Protein AF-A0A935FCX0-F1 (afdb_monomer_lite)

Sequence (109 aa):
MKCWKKVSSGHLPGAGRTGNEPLPASIQGYIDGTKIHFTKEYPVDYILEDDGKMEPEKLSRKPLLIYDGEYHKAEQIFKGVWEIEISTGPSLTGEELSICTGSWEMARP

Foldseek 3Di:
DWDWDWDFDDDDDDDDDDDPGQDTWTKGWGDDPFKTKMKTWGPWDWDQDPVRDTDTDPDPDTKIKIWIWGQDPVVQKTKTKIKIWDFPAADPVGTDTDIDMDMDIGHDD

pLDDT: mean 75.77, std 22.9, range [24.64, 97.88]

Secondary structure (DSSP, 8-state):
---------------S----PPPPPEEEEEEETTEEEEEEE-S-EEEE-TTS-EEEE--SS--EEEEEEEEETTTTEEEEEEEEEEEEEEETTEEEEEEEEEEEEEE--

Radius of gyration: 17.04 Å; chains: 1; bounding box: 46×44×42 Å

Structure (mmCIF, N/CA/C/O backbone):
data_AF-A0A935FCX0-F1
#
_entry.id   AF-A0A935FCX0-F1
#
loop_
_atom_site.group_PDB
_atom_site.id
_atom_site.type_symbol
_atom_site.label_atom_id
_atom_site.label_alt_id
_atom_site.label_comp_id
_atom_site.label_asym_id
_atom_site.label_entity_id
_atom_site.label_seq_id
_atom_site.pdbx_PDB_ins_code
_atom_site.Cartn_x
_atom_site.Cartn_y
_atom_site.Cartn_z
_atom_site.occupancy
_atom_site.B_iso_or_equiv
_atom_site.auth_seq_id
_atom_site.auth_comp_id
_atom_site.auth_asym_id
_atom_site.auth_atom_id
_atom_site.pdbx_PDB_model_num
ATOM 1 N N . MET A 1 1 ? -25.573 -2.338 2.921 1.00 25.83 1 MET A N 1
ATOM 2 C CA . MET A 1 1 ? -25.720 -1.222 1.959 1.00 25.83 1 MET A CA 1
ATOM 3 C C . MET A 1 1 ? -24.307 -0.766 1.603 1.00 25.83 1 MET A C 1
ATOM 5 O O . MET A 1 1 ? -23.625 -0.269 2.486 1.00 25.83 1 MET A O 1
ATOM 9 N N . LYS A 1 2 ? -23.800 -1.065 0.398 1.00 28.3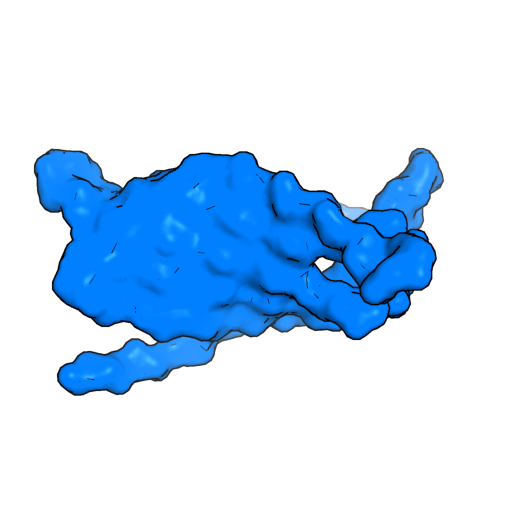0 2 LYS A N 1
ATOM 10 C CA . LYS A 1 2 ? -22.422 -0.713 0.000 1.00 28.30 2 LYS A CA 1
ATOM 11 C C . LYS A 1 2 ? -22.440 0.678 -0.632 1.00 28.30 2 LYS A C 1
ATOM 13 O O . LYS A 1 2 ? -23.022 0.855 -1.697 1.00 28.30 2 LYS A O 1
ATOM 18 N N . CYS A 1 3 ? -21.876 1.659 0.066 1.00 25.62 3 CYS A N 1
ATOM 19 C CA . CYS A 1 3 ? -21.723 3.018 -0.439 1.00 25.62 3 CYS A CA 1
ATOM 20 C C . CYS A 1 3 ? -20.402 3.088 -1.213 1.00 25.62 3 CYS A C 1
ATOM 22 O O . CYS A 1 3 ? -19.339 2.883 -0.633 1.00 25.62 3 CYS A O 1
ATOM 24 N N . TRP A 1 4 ? -20.476 3.321 -2.521 1.00 26.38 4 TRP A N 1
ATOM 25 C CA . TRP A 1 4 ? -19.312 3.481 -3.388 1.00 26.38 4 TRP A CA 1
ATOM 26 C C . TRP A 1 4 ? -19.021 4.971 -3.535 1.00 26.38 4 TRP A C 1
ATOM 28 O O . TRP A 1 4 ? -19.907 5.733 -3.922 1.00 26.38 4 TRP A O 1
ATOM 38 N N . LYS A 1 5 ? -17.786 5.396 -3.264 1.00 24.64 5 LYS A N 1
ATOM 39 C CA . LYS A 1 5 ? -17.331 6.751 -3.584 1.00 24.64 5 LYS A CA 1
ATOM 40 C C . LYS A 1 5 ? -16.035 6.660 -4.376 1.00 24.64 5 LYS A C 1
ATOM 42 O O . LYS A 1 5 ? -14.986 6.348 -3.828 1.00 24.64 5 LYS A O 1
ATOM 47 N N . LYS A 1 6 ? -16.120 6.938 -5.676 1.00 27.17 6 LYS A N 1
ATOM 48 C CA . LYS A 1 6 ? -14.955 7.231 -6.512 1.00 27.17 6 LYS A CA 1
ATOM 49 C C . LYS A 1 6 ? -14.398 8.571 -6.031 1.00 27.17 6 LYS A C 1
ATOM 51 O O . LYS A 1 6 ? -15.079 9.586 -6.153 1.00 27.17 6 LYS A O 1
ATOM 56 N N . VAL A 1 7 ? -13.210 8.571 -5.436 1.00 32.16 7 VAL A N 1
ATOM 57 C CA . VAL A 1 7 ? -12.519 9.802 -5.032 1.00 32.16 7 VAL A CA 1
ATOM 58 C C . VAL A 1 7 ? -11.280 9.936 -5.904 1.00 32.16 7 VAL A C 1
ATOM 60 O O . VAL A 1 7 ? -10.333 9.172 -5.767 1.00 32.16 7 VAL A O 1
ATOM 63 N N . SER A 1 8 ? -11.308 10.891 -6.830 1.00 33.25 8 SER A N 1
ATOM 64 C CA . SER A 1 8 ? -10.119 11.393 -7.516 1.00 33.25 8 SER A CA 1
ATOM 65 C C . SER A 1 8 ? -9.514 12.487 -6.638 1.00 33.25 8 SER A C 1
ATOM 67 O O . SER A 1 8 ? -10.077 13.577 -6.546 1.00 33.25 8 SER A O 1
ATOM 69 N N . SER A 1 9 ? -8.424 12.194 -5.931 1.00 36.00 9 SER A N 1
ATOM 70 C CA . SER A 1 9 ? -7.705 13.202 -5.147 1.00 36.00 9 SER A CA 1
ATOM 71 C C . SER A 1 9 ? -6.717 13.948 -6.043 1.00 36.00 9 SER A C 1
ATOM 73 O O . SER A 1 9 ? -5.824 13.320 -6.610 1.00 36.00 9 SER A O 1
ATOM 75 N N . GLY A 1 10 ? -6.863 15.269 -6.141 1.00 34.09 10 GLY A N 1
ATOM 76 C CA . GLY A 1 10 ? -5.908 16.163 -6.787 1.00 34.09 10 GLY A CA 1
ATOM 77 C C . GLY A 1 10 ? -5.550 17.354 -5.893 1.00 34.09 10 GLY A C 1
ATOM 78 O O . GLY A 1 10 ? -6.381 17.807 -5.108 1.00 34.09 10 GLY A O 1
ATOM 79 N N . HIS A 1 11 ? -4.332 17.858 -6.120 1.00 31.61 11 HIS A N 1
ATOM 80 C CA . HIS A 1 11 ? -3.739 19.138 -5.707 1.00 31.61 11 HIS A CA 1
ATOM 81 C C . HIS A 1 11 ? -2.998 19.228 -4.351 1.00 31.61 11 HIS A C 1
ATOM 83 O O . HIS A 1 11 ? -3.600 19.232 -3.281 1.00 31.61 11 HIS A O 1
ATOM 89 N N . LEU A 1 12 ? -1.674 19.429 -4.432 1.00 31.89 12 LEU A N 1
ATOM 90 C CA . LEU A 1 12 ? -0.852 20.123 -3.432 1.00 31.89 12 LEU A CA 1
ATOM 91 C C . LEU A 1 12 ? -0.339 21.428 -4.080 1.00 31.89 12 LEU A C 1
ATOM 93 O O . LEU A 1 12 ? 0.188 21.355 -5.191 1.00 31.89 12 LEU A O 1
ATOM 97 N N . PRO A 1 13 ? -0.484 22.609 -3.449 1.00 35.47 13 PRO A N 1
ATOM 98 C CA . PRO A 1 13 ? -0.020 23.869 -4.019 1.00 35.47 13 PRO A CA 1
ATOM 99 C C . PRO A 1 13 ? 1.427 24.159 -3.592 1.00 35.47 13 PRO A C 1
ATOM 101 O O . PRO A 1 13 ? 1.749 24.098 -2.407 1.00 35.47 13 PRO A O 1
ATOM 104 N N . GLY A 1 14 ? 2.298 24.531 -4.533 1.00 29.33 14 GLY A N 1
ATOM 105 C CA . GLY A 1 14 ? 3.654 24.969 -4.190 1.00 29.33 14 GLY A CA 1
ATOM 106 C C . GLY A 1 14 ? 4.569 25.245 -5.381 1.00 29.33 14 GLY A C 1
ATOM 107 O O . GLY A 1 14 ? 5.240 24.347 -5.860 1.00 29.33 14 GLY A O 1
ATOM 108 N N . ALA A 1 15 ? 4.593 26.510 -5.804 1.00 34.47 15 ALA A N 1
ATOM 109 C CA . ALA A 1 15 ? 5.672 27.216 -6.505 1.00 34.47 15 ALA A CA 1
ATOM 110 C C . ALA A 1 15 ? 6.389 26.531 -7.695 1.00 34.47 15 ALA A C 1
ATOM 112 O O . ALA A 1 15 ? 7.381 25.829 -7.546 1.00 34.47 15 ALA A O 1
ATOM 113 N N . GLY A 1 16 ? 5.994 26.950 -8.903 1.00 36.97 16 GLY A N 1
ATOM 114 C CA . GLY A 1 16 ? 6.950 27.324 -9.948 1.00 36.97 16 GLY A CA 1
ATOM 115 C C . GLY A 1 16 ? 7.752 26.206 -10.610 1.00 36.97 16 GLY A C 1
ATOM 116 O O . GLY A 1 16 ? 8.962 26.146 -10.437 1.00 36.97 16 GLY A O 1
ATOM 117 N N . ARG A 1 17 ? 7.091 25.417 -11.463 1.00 29.81 17 ARG A N 1
ATOM 118 C CA . ARG A 1 17 ? 7.573 24.922 -12.771 1.00 29.81 17 ARG A CA 1
ATOM 119 C C . ARG A 1 17 ? 6.482 24.019 -13.344 1.00 29.81 17 ARG A C 1
ATOM 121 O O . ARG A 1 17 ? 6.054 23.077 -12.692 1.00 29.81 17 ARG A O 1
ATOM 128 N N . THR A 1 18 ? 5.992 24.341 -14.536 1.00 43.84 18 THR A N 1
ATOM 129 C CA . THR A 1 18 ? 5.039 23.530 -15.306 1.00 43.84 18 THR A CA 1
ATOM 130 C C . THR A 1 18 ? 5.687 22.201 -15.698 1.00 43.84 18 THR A C 1
ATOM 132 O O . THR A 1 18 ? 6.259 22.079 -16.777 1.00 43.84 18 THR A O 1
ATOM 135 N N . GLY A 1 19 ? 5.643 21.224 -14.795 1.00 35.31 19 GLY A N 1
ATOM 136 C CA . GLY A 1 19 ? 5.742 19.805 -15.117 1.00 35.31 19 GLY A CA 1
ATOM 137 C C . GLY A 1 19 ? 4.325 19.268 -15.292 1.00 35.31 19 GLY A C 1
ATOM 138 O O . GLY A 1 19 ? 3.451 19.607 -14.498 1.00 35.31 19 GLY A O 1
ATOM 139 N N . ASN A 1 20 ? 4.088 18.513 -16.363 1.00 41.12 20 ASN A N 1
ATOM 140 C CA . ASN A 1 20 ? 2.790 17.925 -16.697 1.00 41.12 20 ASN A CA 1
ATOM 141 C C . ASN A 1 20 ? 2.119 17.319 -15.457 1.00 41.12 20 ASN A C 1
ATOM 143 O O . ASN A 1 20 ? 2.751 16.554 -14.731 1.00 41.12 20 ASN A O 1
ATOM 147 N N . GLU A 1 21 ? 0.861 17.690 -15.209 1.00 49.28 21 GLU A N 1
ATOM 148 C CA . GLU A 1 21 ? 0.109 17.227 -14.044 1.00 49.28 21 GLU A CA 1
ATOM 149 C C . GLU A 1 21 ? 0.159 15.691 -13.952 1.00 49.28 21 GLU A C 1
ATOM 151 O O . GLU A 1 21 ? -0.133 15.020 -14.949 1.00 49.28 21 GLU A O 1
ATOM 156 N N . PRO A 1 22 ? 0.516 15.109 -12.791 1.00 58.62 22 PRO A N 1
ATOM 157 C CA . PRO A 1 22 ? 0.446 13.669 -12.623 1.00 58.62 22 PRO A CA 1
ATOM 158 C C . PRO A 1 22 ? -1.011 13.254 -12.812 1.00 58.62 22 PRO A C 1
ATOM 160 O O . PRO A 1 22 ? -1.908 13.738 -12.116 1.00 58.62 22 PRO A O 1
ATOM 163 N N . LEU A 1 23 ? -1.253 12.382 -13.792 1.00 67.75 23 LEU A N 1
ATOM 164 C CA . LEU A 1 23 ? -2.583 11.846 -14.047 1.00 67.75 23 LEU A CA 1
ATOM 165 C C . LEU A 1 23 ? -3.135 11.261 -12.729 1.00 67.75 23 LEU A C 1
ATOM 167 O O . LEU A 1 23 ? -2.418 10.538 -12.029 1.00 67.75 23 LEU A O 1
ATOM 171 N N . PRO A 1 24 ? -4.388 11.574 -12.354 1.00 76.25 24 PRO A N 1
ATOM 172 C CA . PRO A 1 24 ? -4.901 11.235 -11.037 1.00 76.25 24 PRO A CA 1
ATOM 173 C C . PRO A 1 24 ? -4.949 9.718 -10.846 1.00 76.25 24 PRO A C 1
ATOM 175 O O . PRO A 1 24 ? -5.477 8.988 -11.688 1.00 76.25 24 PRO A O 1
ATOM 178 N N . ALA A 1 25 ? -4.437 9.250 -9.708 1.00 83.75 25 ALA A N 1
ATOM 179 C CA . ALA A 1 25 ? -4.571 7.857 -9.306 1.00 83.75 25 ALA A CA 1
ATOM 180 C C . ALA A 1 25 ? -6.047 7.497 -9.085 1.00 83.75 25 ALA A C 1
ATOM 182 O O . ALA A 1 25 ? -6.845 8.317 -8.614 1.00 83.75 25 ALA A O 1
ATOM 183 N N . SER A 1 26 ? -6.408 6.254 -9.394 1.00 88.25 26 SER A N 1
ATOM 184 C CA . SER A 1 26 ? -7.744 5.733 -9.107 1.00 88.25 26 SER A CA 1
ATOM 185 C C . SER A 1 26 ? -7.732 4.953 -7.796 1.00 88.25 26 SER A C 1
ATOM 187 O O . SER A 1 26 ? -6.824 4.161 -7.563 1.00 88.25 26 SER A O 1
ATOM 189 N N . ILE A 1 27 ? -8.720 5.200 -6.931 1.00 91.31 27 ILE A N 1
ATOM 190 C CA . ILE A 1 27 ? -8.870 4.511 -5.643 1.00 91.31 27 ILE A CA 1
ATOM 191 C C . ILE A 1 27 ? -10.167 3.706 -5.652 1.00 91.31 27 ILE A C 1
ATOM 193 O O . ILE A 1 27 ? -11.225 4.235 -6.013 1.00 91.31 27 ILE A O 1
ATOM 197 N N . GLN A 1 28 ? -10.091 2.442 -5.240 1.00 93.06 28 GLN A N 1
ATOM 198 C CA . GLN A 1 28 ? -11.239 1.541 -5.118 1.00 93.06 28 GLN A CA 1
ATOM 199 C C . GLN A 1 28 ? -11.118 0.718 -3.842 1.00 93.06 28 GLN A C 1
ATOM 201 O O . GLN A 1 28 ? -10.025 0.317 -3.481 1.00 93.06 28 GLN A O 1
ATOM 206 N N . GLY A 1 29 ? -12.217 0.446 -3.143 1.00 94.94 29 GLY A N 1
ATOM 207 C CA . GLY A 1 29 ? -12.136 -0.303 -1.892 1.00 94.94 29 GLY A CA 1
ATOM 208 C C . GLY A 1 29 ? -13.451 -0.400 -1.142 1.00 94.94 29 GLY A C 1
ATOM 209 O O . GLY A 1 29 ? -14.507 -0.007 -1.645 1.00 94.94 29 GLY A O 1
ATOM 210 N N . TYR A 1 30 ? -13.378 -0.926 0.074 1.00 94.19 30 TYR A N 1
ATOM 211 C CA . TYR A 1 30 ? -14.507 -1.070 0.976 1.00 94.19 30 TYR A CA 1
ATOM 212 C C . TYR A 1 30 ? -14.103 -0.883 2.439 1.00 94.19 30 TYR A C 1
ATOM 214 O O . TYR A 1 30 ? -12.953 -1.056 2.839 1.00 94.19 30 TYR A O 1
ATOM 222 N N . ILE A 1 31 ? -15.114 -0.566 3.246 1.00 94.81 31 ILE A N 1
ATOM 223 C CA . ILE A 1 31 ? -15.071 -0.682 4.700 1.00 94.81 31 ILE 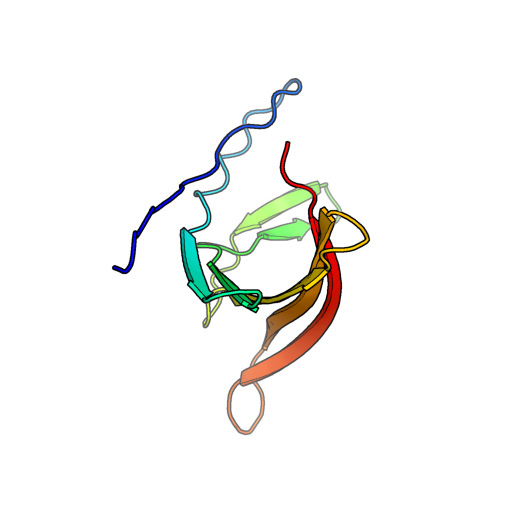A CA 1
ATOM 224 C C . ILE A 1 31 ? -16.194 -1.639 5.091 1.00 94.81 31 ILE A C 1
ATOM 226 O O . ILE A 1 31 ? -17.338 -1.447 4.671 1.00 94.81 31 ILE A O 1
ATOM 230 N N . ASP A 1 32 ? -15.866 -2.663 5.874 1.00 95.38 32 ASP A N 1
ATOM 231 C CA . ASP A 1 32 ? -16.820 -3.639 6.397 1.00 95.38 32 ASP A CA 1
ATOM 232 C C . ASP A 1 32 ? -16.592 -3.852 7.897 1.00 95.38 32 ASP A C 1
ATOM 234 O O . ASP A 1 32 ? -15.607 -4.455 8.330 1.00 95.38 32 ASP A O 1
ATOM 238 N N . GLY A 1 33 ? -17.488 -3.289 8.709 1.00 93.94 33 GLY A N 1
ATOM 239 C CA . GLY A 1 33 ? -17.318 -3.227 10.157 1.00 93.94 33 GLY A CA 1
ATOM 240 C C . GLY A 1 33 ? -16.054 -2.455 10.539 1.00 93.94 33 GLY A C 1
ATOM 241 O O . GLY A 1 33 ? -15.956 -1.251 10.301 1.00 93.94 33 GLY A O 1
ATOM 242 N N . THR A 1 34 ? -15.098 -3.147 11.159 1.00 95.62 34 THR A N 1
ATOM 243 C CA . THR A 1 34 ? -13.785 -2.590 11.507 1.00 95.62 34 THR A CA 1
ATOM 244 C C . THR A 1 34 ? -12.765 -2.730 10.386 1.00 95.62 34 THR A C 1
ATOM 246 O O . THR A 1 34 ? -11.741 -2.064 10.451 1.00 95.62 34 THR A O 1
ATOM 249 N N . LYS A 1 35 ? -13.009 -3.559 9.368 1.00 96.69 35 LYS A N 1
ATOM 250 C CA . LYS A 1 35 ? -12.034 -3.833 8.309 1.00 96.69 35 LYS A CA 1
ATOM 251 C C . LYS A 1 35 ? -12.079 -2.758 7.234 1.00 96.69 35 LYS A C 1
ATOM 253 O O . LYS A 1 35 ? -13.161 -2.316 6.844 1.00 96.69 35 LYS A O 1
ATOM 258 N N . ILE A 1 36 ? -10.913 -2.388 6.722 1.00 95.75 36 ILE A N 1
ATOM 259 C CA . ILE A 1 36 ? -10.748 -1.495 5.577 1.00 95.75 36 ILE A CA 1
ATOM 260 C C . ILE A 1 36 ? -9.804 -2.148 4.574 1.00 95.75 36 ILE A C 1
ATOM 262 O O . ILE A 1 36 ? -8.762 -2.676 4.949 1.00 95.75 36 ILE A O 1
ATOM 266 N N . HIS A 1 37 ? -10.190 -2.100 3.306 1.00 96.19 37 HIS A N 1
ATOM 267 C CA . HIS A 1 37 ? -9.362 -2.542 2.195 1.00 96.19 37 HIS A CA 1
ATOM 268 C C . HIS A 1 37 ? -9.540 -1.568 1.039 1.00 96.19 37 HIS A C 1
ATOM 270 O O . HIS A 1 37 ? -10.676 -1.263 0.666 1.00 96.19 37 HIS A O 1
ATOM 276 N N . PHE A 1 38 ? -8.456 -1.079 0.454 1.00 94.94 38 PHE A N 1
ATOM 277 C CA . PHE A 1 38 ? -8.534 -0.297 -0.774 1.00 94.94 38 PHE A CA 1
ATOM 278 C C . PHE A 1 38 ? -7.266 -0.420 -1.601 1.00 94.94 38 PHE A C 1
ATOM 280 O O . PHE A 1 38 ? -6.171 -0.577 -1.079 1.00 94.94 38 PHE A O 1
ATOM 287 N N . THR A 1 39 ? -7.422 -0.289 -2.908 1.00 93.81 39 THR A N 1
ATOM 288 C CA . THR A 1 39 ? -6.329 -0.215 -3.856 1.00 93.81 39 THR A CA 1
ATOM 289 C C . THR A 1 39 ? -6.197 1.195 -4.413 1.00 93.81 39 THR A C 1
ATOM 291 O O . THR A 1 39 ? -7.182 1.932 -4.534 1.00 93.81 39 THR A O 1
ATOM 294 N N . LYS A 1 40 ? -4.967 1.579 -4.749 1.00 91.38 40 LYS A N 1
ATOM 295 C CA .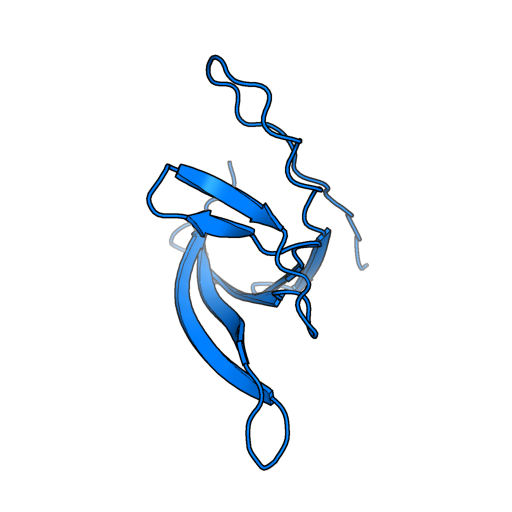 LYS A 1 40 ? -4.624 2.816 -5.446 1.00 91.38 40 LYS A CA 1
ATOM 296 C C . LYS A 1 40 ? -3.800 2.456 -6.678 1.00 91.38 40 LYS A C 1
ATOM 298 O O . LYS A 1 40 ? -2.660 2.023 -6.553 1.00 91.38 40 LYS A O 1
ATOM 303 N N . GLU A 1 41 ? -4.387 2.627 -7.857 1.00 88.25 41 GLU A N 1
ATOM 304 C CA . GLU A 1 41 ? -3.726 2.382 -9.143 1.00 88.25 41 GLU A CA 1
ATOM 305 C C . GLU A 1 41 ? -3.216 3.705 -9.717 1.00 88.25 41 GLU A C 1
ATOM 307 O O .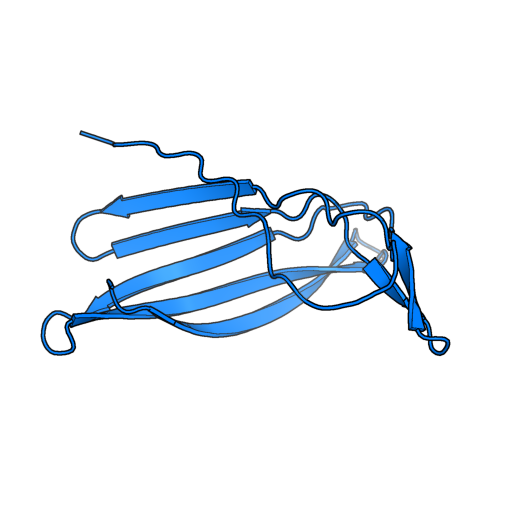 GLU A 1 41 ? -4.001 4.647 -9.902 1.00 88.25 41 GLU A O 1
ATOM 312 N N . TYR A 1 42 ? -1.920 3.764 -10.028 1.00 83.38 42 TYR A N 1
ATOM 313 C CA . TYR A 1 42 ? -1.327 4.893 -10.738 1.00 83.38 42 TYR A CA 1
ATOM 314 C C . TYR A 1 42 ? -1.364 4.647 -12.253 1.00 83.38 42 TYR A C 1
ATOM 316 O O . TYR A 1 42 ? -1.062 3.550 -12.718 1.00 83.38 42 TYR A O 1
ATOM 324 N N . PRO A 1 43 ? -1.756 5.648 -13.055 1.00 77.88 43 PRO A N 1
ATOM 325 C CA . PRO A 1 43 ? -1.890 5.481 -14.501 1.00 77.88 43 PRO A CA 1
ATOM 326 C C . PRO A 1 43 ? -0.548 5.357 -15.232 1.00 77.88 43 PRO A C 1
ATOM 328 O O . PRO A 1 43 ? -0.524 4.794 -16.325 1.00 77.88 43 PRO A O 1
ATOM 331 N N . VAL A 1 44 ? 0.521 5.913 -14.657 1.00 74.12 44 VAL A N 1
ATOM 332 C CA . VAL A 1 44 ? 1.873 6.021 -15.217 1.00 74.12 44 VAL A CA 1
ATOM 333 C C . VAL A 1 44 ? 2.861 5.980 -14.051 1.00 74.12 44 VAL A C 1
ATOM 335 O O . VAL A 1 44 ? 2.546 6.517 -12.986 1.00 74.12 44 VAL A O 1
ATOM 338 N N . ASP A 1 45 ? 4.018 5.355 -14.259 1.00 72.06 45 ASP A N 1
ATOM 339 C CA . ASP A 1 45 ? 5.169 5.472 -13.362 1.00 72.06 45 ASP A CA 1
ATOM 340 C C . ASP A 1 45 ? 6.200 6.430 -13.964 1.00 72.06 45 ASP A C 1
ATOM 342 O O . ASP A 1 45 ? 6.232 6.627 -15.181 1.00 72.06 45 ASP A O 1
ATOM 346 N N . TYR A 1 46 ? 6.996 7.071 -13.121 1.00 73.81 46 TYR A N 1
ATOM 347 C CA . TYR A 1 46 ? 7.946 8.092 -13.546 1.00 73.81 46 TYR A CA 1
ATOM 348 C C . TYR A 1 46 ? 9.348 7.711 -13.099 1.00 73.81 46 TYR A C 1
ATOM 350 O O . TYR A 1 46 ? 9.604 7.559 -11.905 1.00 73.81 46 TYR A O 1
ATOM 358 N N . ILE A 1 47 ? 10.272 7.648 -14.053 1.00 70.75 47 ILE A N 1
ATOM 359 C CA . ILE A 1 47 ? 11.697 7.568 -13.744 1.00 70.75 47 ILE A CA 1
ATOM 360 C C . ILE A 1 47 ? 12.176 8.986 -13.456 1.00 70.75 47 ILE A C 1
ATOM 362 O O . ILE A 1 47 ? 11.972 9.891 -14.270 1.00 70.75 47 ILE A O 1
ATOM 366 N N . LEU A 1 48 ? 12.786 9.177 -12.285 1.00 73.88 48 LEU A N 1
ATOM 367 C CA . LEU A 1 48 ? 13.513 10.396 -11.956 1.00 73.88 48 LEU A CA 1
ATOM 368 C C . LEU A 1 48 ? 14.970 10.219 -12.385 1.00 73.88 48 LEU A C 1
ATOM 370 O O . LEU A 1 48 ? 15.700 9.431 -11.792 1.00 73.88 48 LEU A O 1
ATOM 374 N N . GLU A 1 49 ? 15.366 10.956 -13.411 1.00 80.12 49 GLU A N 1
ATOM 375 C CA . GLU A 1 49 ? 16.737 10.994 -13.912 1.00 80.12 49 GLU A CA 1
ATOM 376 C C . GLU A 1 49 ? 17.641 11.829 -12.987 1.00 80.12 49 GLU A C 1
ATOM 378 O O . GLU A 1 49 ? 17.171 12.692 -12.236 1.00 80.12 49 GLU A O 1
ATOM 383 N N . ASP A 1 50 ? 18.959 11.624 -13.075 1.00 82.12 50 ASP A N 1
ATOM 384 C CA . ASP A 1 50 ? 19.962 12.327 -12.254 1.00 82.12 50 ASP A CA 1
ATOM 385 C C . ASP A 1 50 ? 19.933 13.862 -12.425 1.00 82.12 50 ASP A C 1
ATOM 387 O O . ASP A 1 50 ? 20.343 14.609 -11.534 1.00 82.12 50 ASP A O 1
ATOM 391 N N . ASP A 1 51 ? 19.439 14.357 -13.565 1.00 86.25 51 ASP A N 1
ATOM 392 C CA . ASP A 1 51 ? 19.262 15.786 -13.853 1.00 86.25 51 ASP A CA 1
ATOM 393 C C . ASP A 1 51 ? 17.944 16.367 -13.293 1.00 86.25 51 ASP A C 1
ATOM 395 O O . ASP A 1 51 ? 17.656 17.559 -13.457 1.00 86.25 51 ASP A O 1
ATOM 399 N N . GLY A 1 52 ? 17.148 15.538 -12.609 1.00 78.00 52 GLY A N 1
ATOM 400 C CA . GLY A 1 52 ? 15.848 15.880 -12.044 1.00 78.00 52 GLY A CA 1
ATOM 401 C C . GLY A 1 52 ? 14.702 15.871 -13.058 1.00 78.00 52 GLY A C 1
ATOM 402 O O . GLY A 1 52 ? 13.595 16.310 -12.727 1.00 78.00 52 GLY A O 1
ATOM 403 N N . LYS A 1 53 ? 14.935 15.410 -14.291 1.00 80.81 53 LYS A N 1
ATOM 404 C CA . LYS A 1 53 ? 13.881 15.218 -15.285 1.00 80.81 53 LYS A CA 1
ATOM 405 C C . LYS A 1 53 ? 13.061 13.977 -14.936 1.00 80.81 53 LYS A C 1
ATOM 407 O O . LYS A 1 53 ? 13.598 12.959 -14.518 1.00 80.81 53 LYS A O 1
ATOM 412 N N . MET A 1 54 ? 11.746 14.075 -15.118 1.00 75.81 54 MET A N 1
ATOM 413 C CA . MET A 1 54 ? 10.839 12.936 -14.996 1.00 75.81 54 MET A CA 1
ATOM 414 C C . MET A 1 54 ? 10.381 12.511 -16.382 1.00 75.81 54 MET A C 1
ATOM 416 O O . MET A 1 54 ? 9.777 13.315 -17.098 1.00 75.81 54 MET A O 1
ATOM 420 N N . GLU A 1 55 ? 10.629 11.258 -16.738 1.00 76.56 55 GLU A N 1
ATOM 421 C CA . GLU A 1 55 ? 10.106 10.658 -17.962 1.00 76.56 55 GLU A CA 1
ATOM 422 C C . GLU A 1 55 ? 9.065 9.592 -17.605 1.00 76.56 55 GLU A C 1
ATOM 424 O O . GLU A 1 55 ? 9.300 8.779 -16.705 1.00 76.56 55 GLU A O 1
ATOM 429 N N . PRO A 1 56 ? 7.888 9.602 -18.258 1.00 73.38 56 PRO A N 1
ATOM 430 C CA . PRO A 1 56 ? 6.886 8.576 -18.039 1.00 73.38 56 PRO A CA 1
ATOM 431 C C . PRO A 1 56 ? 7.414 7.240 -18.557 1.00 73.38 56 PRO A C 1
ATOM 433 O O . PRO A 1 56 ? 7.690 7.081 -19.749 1.00 73.38 56 PRO A O 1
ATOM 436 N N . GLU A 1 57 ? 7.503 6.257 -17.674 1.00 73.31 57 GLU A N 1
ATOM 437 C CA . GLU A 1 57 ? 7.862 4.907 -18.057 1.00 73.31 57 GLU A CA 1
ATOM 438 C C . GLU A 1 57 ? 6.619 4.168 -18.549 1.00 73.31 57 GLU A C 1
ATOM 440 O O . GLU A 1 57 ? 5.575 4.095 -17.888 1.00 73.31 57 GLU A O 1
ATOM 445 N N . LYS A 1 58 ? 6.717 3.605 -19.754 1.00 68.38 58 LYS A N 1
ATOM 446 C CA . LYS A 1 58 ? 5.664 2.753 -20.295 1.00 68.38 58 LYS A CA 1
ATOM 447 C C . LYS A 1 58 ? 5.8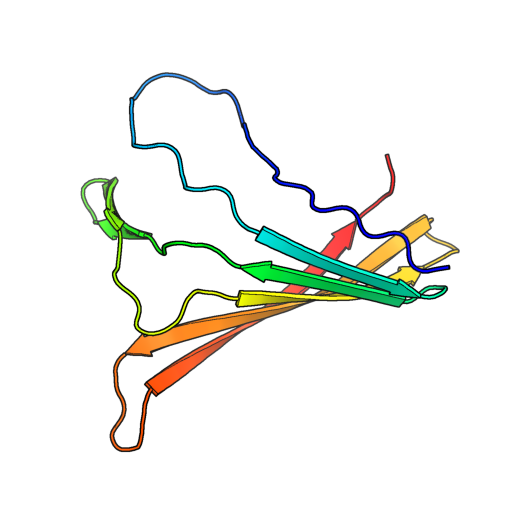01 1.357 -19.696 1.00 68.38 58 LYS A C 1
ATOM 449 O O . LYS A 1 58 ? 6.357 0.461 -20.326 1.00 68.38 58 LYS A O 1
ATOM 454 N N . LEU A 1 59 ? 5.263 1.181 -18.497 1.00 66.62 59 LEU A N 1
ATOM 455 C CA . LEU A 1 59 ? 5.246 -0.119 -17.844 1.00 66.62 59 LEU A CA 1
ATOM 456 C C . LEU A 1 59 ? 4.296 -1.095 -18.553 1.00 66.62 59 LEU A C 1
ATOM 458 O O . LEU A 1 59 ? 3.212 -0.726 -19.017 1.00 66.62 59 LEU A O 1
ATOM 462 N N . SER A 1 60 ? 4.691 -2.367 -18.593 1.00 69.50 60 SER A N 1
ATOM 463 C CA . SER A 1 60 ? 3.834 -3.504 -18.969 1.00 69.50 60 SER A CA 1
ATOM 464 C C . SER A 1 60 ? 2.644 -3.661 -18.025 1.00 69.50 60 SER A C 1
ATOM 466 O O . SER A 1 60 ? 1.574 -4.110 -18.444 1.00 69.50 60 SER A O 1
ATOM 468 N N . ARG A 1 61 ? 2.817 -3.251 -16.765 1.00 74.06 61 ARG A N 1
ATOM 469 C CA . ARG A 1 61 ? 1.820 -3.322 -15.702 1.00 74.06 61 ARG A CA 1
ATOM 470 C C . ARG A 1 61 ? 1.800 -2.020 -14.908 1.00 74.06 61 ARG A C 1
ATOM 472 O O . ARG A 1 61 ? 2.841 -1.500 -14.532 1.00 74.06 61 ARG A O 1
ATOM 479 N N . LYS A 1 62 ? 0.605 -1.492 -14.639 1.00 79.38 62 LYS A N 1
ATOM 480 C CA . LYS A 1 62 ? 0.456 -0.294 -13.806 1.00 79.38 62 LYS A CA 1
ATOM 481 C C . LYS A 1 62 ? 0.773 -0.608 -12.340 1.00 79.38 62 LYS A C 1
ATOM 483 O O . LYS A 1 62 ? 0.306 -1.646 -11.863 1.00 79.38 62 LYS A O 1
ATOM 488 N N . PRO A 1 63 ? 1.456 0.290 -11.611 1.00 79.81 63 PRO A N 1
ATOM 489 C CA . PRO A 1 63 ? 1.676 0.120 -10.184 1.00 79.81 63 PRO A CA 1
ATOM 490 C C . PRO A 1 63 ? 0.341 0.103 -9.437 1.00 79.81 63 PRO A C 1
ATOM 492 O O . PRO A 1 63 ? -0.486 1.016 -9.577 1.00 79.81 63 PRO A O 1
ATOM 495 N N . LEU A 1 64 ? 0.146 -0.936 -8.629 1.00 87.69 64 LEU A N 1
ATOM 496 C CA . LEU A 1 64 ? -1.037 -1.124 -7.802 1.00 87.69 64 LEU A CA 1
ATOM 497 C C . LEU A 1 64 ? -0.608 -1.173 -6.340 1.00 87.69 64 LEU A C 1
ATOM 499 O O . LEU A 1 64 ? 0.080 -2.101 -5.926 1.00 87.69 64 LEU A O 1
ATOM 503 N N . LEU A 1 65 ? -1.025 -0.174 -5.565 1.00 92.06 65 LEU A N 1
ATOM 504 C CA . LEU A 1 65 ? -0.859 -0.190 -4.117 1.00 92.06 65 LEU A CA 1
ATOM 505 C C . LEU A 1 65 ? -2.105 -0.800 -3.507 1.00 92.06 65 LEU A C 1
ATOM 507 O O . LEU A 1 65 ? -3.217 -0.389 -3.837 1.00 92.06 65 LEU A O 1
ATOM 511 N N . ILE A 1 66 ? -1.914 -1.729 -2.592 1.00 95.25 66 ILE A N 1
ATOM 512 C CA . ILE A 1 66 ? -2.962 -2.410 -1.851 1.00 95.25 66 ILE A CA 1
ATOM 513 C C . ILE A 1 66 ? -2.814 -1.991 -0.396 1.00 95.25 66 ILE A C 1
ATOM 515 O O . ILE A 1 66 ? -1.723 -2.052 0.157 1.00 95.25 66 ILE A O 1
ATOM 519 N N . TYR A 1 67 ? -3.900 -1.537 0.213 1.00 96.56 67 TYR A N 1
ATOM 520 C CA . TYR A 1 67 ? -3.966 -1.170 1.617 1.00 96.56 67 TYR A CA 1
ATOM 521 C C . TYR A 1 67 ? -4.972 -2.073 2.307 1.00 96.56 67 TYR A C 1
ATOM 523 O O . TYR A 1 67 ? -6.135 -2.126 1.908 1.00 96.56 67 TYR A O 1
ATOM 531 N N . ASP A 1 68 ? -4.537 -2.695 3.394 1.00 97.88 68 ASP A N 1
ATOM 532 C CA . ASP A 1 68 ? -5.351 -3.551 4.244 1.00 97.88 68 ASP A CA 1
ATOM 533 C C . ASP A 1 68 ? -5.179 -3.136 5.695 1.00 97.88 68 ASP A C 1
ATOM 535 O O . ASP A 1 68 ? -4.066 -2.880 6.151 1.00 97.88 68 ASP A O 1
ATOM 539 N N . GLY A 1 69 ? -6.275 -3.062 6.441 1.00 97.44 69 GLY A N 1
ATOM 540 C CA . GLY A 1 69 ? -6.203 -2.674 7.839 1.00 97.44 69 GLY A CA 1
ATOM 541 C C . GLY A 1 69 ? -7.494 -2.856 8.613 1.00 97.44 69 GLY A C 1
ATOM 542 O O . GLY A 1 69 ? -8.509 -3.359 8.119 1.00 97.44 69 GLY A O 1
ATOM 543 N N . GLU A 1 70 ? -7.451 -2.396 9.856 1.00 97.69 70 GLU A N 1
ATOM 544 C CA . GLU A 1 70 ? -8.564 -2.459 10.787 1.00 97.69 70 GLU A CA 1
ATOM 545 C C . GLU A 1 70 ? -8.673 -1.207 11.662 1.00 97.69 70 GLU A C 1
ATOM 547 O O . GLU A 1 70 ? -7.720 -0.457 11.871 1.00 97.69 70 GLU A O 1
ATOM 552 N N . TYR A 1 71 ? -9.883 -0.951 12.152 1.00 96.44 71 TYR A N 1
ATOM 553 C CA . TYR A 1 71 ? -10.186 0.156 13.044 1.00 96.44 71 TYR A CA 1
ATOM 554 C C . TYR A 1 71 ? -9.930 -0.227 14.502 1.00 96.44 71 TYR A C 1
ATOM 556 O O . TYR A 1 71 ? -10.638 -1.060 15.075 1.00 96.44 71 TYR A O 1
ATOM 564 N N . HIS A 1 72 ? -8.987 0.461 15.137 1.00 96.06 72 HIS A N 1
ATOM 565 C CA . HIS A 1 72 ? -8.651 0.310 16.546 1.00 96.06 72 HIS A CA 1
ATOM 566 C C . HIS A 1 72 ? -9.474 1.289 17.385 1.00 96.06 72 HIS A C 1
ATOM 568 O O . HIS A 1 72 ? -9.142 2.464 17.528 1.00 96.06 72 HIS A O 1
ATOM 574 N N . LYS A 1 73 ? -10.572 0.799 17.977 1.00 94.19 73 LYS A N 1
ATOM 575 C CA . LYS A 1 73 ? -11.546 1.641 18.699 1.00 94.19 73 LYS A CA 1
ATOM 576 C C . LYS A 1 73 ? -10.944 2.431 19.867 1.00 94.19 73 LYS A C 1
ATOM 578 O O . LYS A 1 73 ? -11.376 3.557 20.091 1.00 94.19 73 LYS A O 1
ATOM 583 N N . ALA A 1 74 ? -10.002 1.845 20.607 1.00 95.44 74 ALA A N 1
ATOM 584 C CA . ALA A 1 74 ? -9.371 2.494 21.760 1.00 95.44 74 ALA A CA 1
ATOM 585 C C . ALA A 1 74 ? -8.568 3.739 21.356 1.00 95.44 74 ALA A C 1
ATOM 587 O O . ALA A 1 74 ? -8.585 4.740 22.061 1.00 95.44 74 ALA A O 1
ATOM 588 N N . GLU A 1 75 ? -7.914 3.671 20.199 1.00 94.94 75 GLU A N 1
ATOM 589 C CA . GLU A 1 75 ? -7.041 4.719 19.668 1.00 94.94 75 GLU A CA 1
ATOM 590 C C . GLU A 1 75 ? -7.769 5.631 18.666 1.00 94.94 75 GLU A C 1
ATOM 592 O O . GLU A 1 75 ? -7.252 6.670 18.281 1.00 94.94 75 GLU A O 1
ATOM 597 N N . GLN A 1 76 ? -8.981 5.250 18.251 1.00 95.19 76 GLN A N 1
ATOM 598 C CA . GLN A 1 76 ? -9.794 5.929 17.238 1.00 95.19 76 GLN A CA 1
ATOM 599 C C . GLN A 1 76 ? -9.097 6.113 15.878 1.00 95.19 76 GLN A C 1
ATOM 601 O O . GLN A 1 76 ? -9.398 7.043 15.129 1.00 95.19 76 GLN A O 1
ATOM 606 N N . ILE A 1 77 ? -8.217 5.178 15.521 1.00 96.12 77 ILE A N 1
ATOM 607 C CA . ILE A 1 77 ? -7.466 5.185 14.261 1.00 96.12 77 ILE A CA 1
ATOM 608 C C . ILE A 1 77 ? -7.672 3.887 13.489 1.00 96.12 77 ILE A C 1
ATOM 610 O O . ILE A 1 77 ? -7.960 2.834 14.061 1.00 96.12 77 ILE A O 1
ATOM 614 N N . PHE A 1 78 ? -7.511 3.958 12.174 1.00 95.75 78 PHE A N 1
ATOM 615 C CA . PHE A 1 78 ? -7.241 2.780 11.365 1.00 95.75 78 PHE A CA 1
ATOM 616 C C . PHE A 1 78 ? -5.738 2.515 11.340 1.00 95.75 78 PHE A C 1
ATOM 618 O O . PHE A 1 78 ? -4.962 3.461 11.209 1.00 95.75 78 PHE A O 1
ATOM 625 N N . LYS A 1 79 ? -5.346 1.246 11.430 1.00 97.25 79 LYS A N 1
ATOM 626 C CA . LYS A 1 79 ? -3.959 0.793 11.281 1.00 97.25 79 LYS A CA 1
ATOM 627 C C . LYS A 1 79 ? -3.928 -0.368 10.309 1.00 97.25 79 LYS A C 1
ATOM 629 O O . LYS A 1 79 ? -4.902 -1.116 10.204 1.00 97.25 79 LYS A O 1
ATOM 634 N N . GLY A 1 80 ? -2.821 -0.526 9.608 1.00 96.94 80 GLY A N 1
ATOM 635 C CA . GLY A 1 80 ? -2.733 -1.586 8.628 1.00 96.94 80 GLY A CA 1
ATOM 636 C C . GLY A 1 80 ? -1.379 -1.716 7.974 1.00 96.94 80 GLY A C 1
ATOM 637 O O . GLY A 1 80 ? -0.390 -1.110 8.392 1.00 96.94 80 GLY A O 1
ATOM 638 N N . VAL A 1 81 ? -1.376 -2.521 6.923 1.00 97.69 81 VAL A N 1
ATOM 639 C CA . VAL A 1 81 ? -0.247 -2.722 6.030 1.00 97.69 81 VAL A CA 1
ATOM 640 C C . VAL A 1 81 ? -0.598 -2.239 4.635 1.00 97.69 81 VAL A C 1
ATOM 642 O O . VAL A 1 81 ? -1.768 -2.173 4.248 1.00 97.69 81 VAL A O 1
ATOM 645 N N . TRP A 1 82 ? 0.427 -1.852 3.898 1.00 96.62 82 TRP A N 1
ATOM 646 C CA . TRP A 1 82 ? 0.326 -1.637 2.470 1.00 96.62 82 TRP A CA 1
ATOM 647 C C . TRP A 1 82 ? 1.326 -2.532 1.750 1.00 96.62 82 TRP A C 1
ATOM 649 O O . TRP A 1 82 ? 2.382 -2.853 2.298 1.00 96.62 82 TRP A O 1
ATOM 659 N N . GLU A 1 83 ? 0.983 -2.900 0.525 1.00 95.56 83 GLU A N 1
ATOM 660 C CA . GLU A 1 83 ? 1.822 -3.638 -0.409 1.00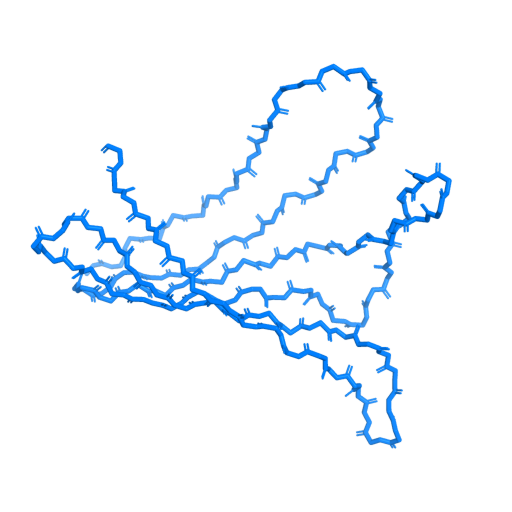 95.56 83 GLU A CA 1
ATOM 661 C C . GLU A 1 83 ? 1.797 -2.928 -1.764 1.00 95.56 83 GLU A C 1
ATOM 663 O O . GLU A 1 83 ? 0.767 -2.390 -2.173 1.00 95.56 83 GLU A O 1
ATOM 668 N N . ILE A 1 84 ? 2.932 -2.894 -2.453 1.00 89.75 84 ILE A N 1
ATOM 669 C CA . ILE A 1 84 ? 3.024 -2.463 -3.845 1.00 89.75 84 ILE A CA 1
ATOM 670 C C . ILE A 1 84 ? 3.813 -3.492 -4.636 1.00 89.75 84 ILE A C 1
ATOM 672 O O . ILE A 1 84 ? 4.897 -3.910 -4.228 1.00 89.75 84 ILE A O 1
ATOM 676 N N . GLU A 1 85 ? 3.269 -3.851 -5.790 1.00 85.38 85 GLU A N 1
ATOM 677 C CA . GLU A 1 85 ? 3.979 -4.619 -6.800 1.00 85.38 85 GLU A CA 1
ATOM 678 C C . GLU A 1 85 ? 4.556 -3.654 -7.840 1.00 85.38 85 GLU A C 1
ATOM 680 O O . GLU A 1 85 ? 3.815 -2.897 -8.478 1.00 85.38 85 GLU A O 1
ATOM 685 N N . ILE A 1 86 ? 5.877 -3.687 -8.005 1.00 79.69 86 ILE A N 1
ATOM 686 C CA . ILE A 1 86 ? 6.614 -2.882 -8.981 1.00 79.69 86 ILE A CA 1
ATOM 687 C C . ILE A 1 86 ? 7.294 -3.841 -9.951 1.00 79.69 86 ILE A C 1
ATOM 689 O O . ILE A 1 86 ? 8.014 -4.746 -9.530 1.00 79.69 86 ILE A O 1
ATOM 693 N N . SER A 1 87 ? 7.072 -3.644 -11.248 1.00 78.94 87 SER A N 1
ATOM 694 C CA . SER A 1 87 ? 7.812 -4.375 -12.275 1.00 78.94 87 SER A CA 1
ATOM 695 C C . SER A 1 87 ? 9.254 -3.889 -12.314 1.00 78.94 87 SER A C 1
ATOM 697 O O . SER A 1 87 ? 9.492 -2.696 -12.472 1.00 78.94 87 SER A O 1
ATOM 699 N N . THR A 1 88 ? 10.215 -4.799 -12.165 1.00 79.25 88 THR A N 1
ATOM 700 C CA . THR A 1 88 ? 11.650 -4.484 -12.282 1.00 79.25 88 THR A CA 1
ATOM 701 C C . THR A 1 88 ? 12.224 -4.881 -13.638 1.00 79.25 88 THR A C 1
ATOM 703 O O . THR A 1 88 ? 13.412 -4.686 -13.887 1.00 79.25 88 THR A O 1
ATOM 706 N N . GLY A 1 89 ? 11.384 -5.417 -14.527 1.00 76.06 89 GLY A N 1
ATOM 707 C CA . GLY A 1 89 ? 11.751 -5.794 -15.884 1.00 76.06 89 GLY A CA 1
ATOM 708 C C . GLY A 1 89 ? 11.370 -7.232 -16.242 1.00 76.06 89 GLY A C 1
ATOM 709 O O . GLY A 1 89 ? 10.715 -7.937 -15.477 1.00 76.06 89 GLY A O 1
ATOM 710 N N . PRO A 1 90 ? 11.739 -7.688 -17.447 1.00 79.25 90 PRO A N 1
ATOM 711 C CA . PRO A 1 90 ? 11.460 -9.046 -17.896 1.00 79.25 90 PRO A CA 1
ATOM 712 C C . PRO A 1 90 ? 12.360 -10.082 -17.202 1.00 79.25 90 PRO A C 1
ATOM 714 O O . PRO A 1 90 ? 13.552 -9.861 -17.007 1.00 79.25 90 PRO A O 1
ATOM 717 N N . SER A 1 91 ? 11.804 -11.262 -16.927 1.00 81.75 91 SER A N 1
ATOM 718 C CA . SER A 1 91 ? 12.517 -12.455 -16.457 1.00 81.75 91 SER A CA 1
ATOM 719 C C . SER A 1 91 ? 12.438 -13.590 -17.489 1.00 81.75 91 SER A C 1
ATOM 721 O O . SER A 1 91 ? 11.671 -13.534 -18.451 1.00 81.75 91 SER A O 1
ATOM 723 N N . LEU A 1 92 ? 13.210 -14.668 -17.293 1.00 80.81 92 LEU A N 1
ATOM 724 C CA . LEU A 1 92 ? 13.190 -15.841 -18.188 1.00 80.81 92 LEU A CA 1
ATOM 725 C C . LEU A 1 92 ? 11.809 -16.516 -18.283 1.00 80.81 92 LEU A C 1
ATOM 727 O O . LEU A 1 92 ? 11.536 -17.214 -19.257 1.00 80.81 92 LEU A O 1
ATOM 731 N N . THR A 1 93 ? 10.953 -16.332 -17.275 1.00 83.88 93 THR A N 1
ATOM 732 C CA . THR A 1 93 ? 9.641 -16.987 -17.159 1.00 83.88 93 THR A CA 1
ATOM 733 C C . THR A 1 93 ? 8.466 -16.008 -17.158 1.00 83.88 93 THR A C 1
ATOM 735 O O . THR A 1 93 ? 7.334 -16.435 -16.939 1.00 83.88 93 THR A O 1
ATOM 738 N N . GLY A 1 94 ? 8.699 -14.713 -17.385 1.00 81.56 94 GLY A N 1
ATOM 739 C CA . GLY A 1 94 ? 7.649 -13.697 -17.340 1.00 81.56 94 GLY A CA 1
ATOM 740 C C . GLY A 1 94 ? 8.186 -12.320 -16.968 1.00 81.56 94 GLY A C 1
ATOM 741 O O . GLY A 1 94 ? 9.142 -11.838 -17.562 1.00 81.56 94 GLY A O 1
ATOM 742 N N . GLU A 1 95 ? 7.553 -11.684 -15.991 1.00 81.62 95 GLU A N 1
ATOM 743 C CA . GLU A 1 95 ? 7.947 -10.386 -15.440 1.00 81.62 95 GLU A CA 1
ATOM 744 C C . GLU A 1 95 ? 8.592 -10.605 -14.066 1.00 81.62 95 GLU A C 1
ATOM 746 O O . GLU A 1 95 ? 8.140 -11.456 -13.297 1.00 81.62 95 GLU A O 1
ATOM 751 N N . GLU A 1 96 ? 9.682 -9.900 -13.778 1.00 83.19 96 GLU A N 1
ATOM 752 C CA . GLU A 1 96 ? 10.250 -9.818 -12.437 1.00 83.19 96 GLU A CA 1
ATOM 753 C C . GLU A 1 96 ? 9.530 -8.708 -11.671 1.00 83.19 96 GLU A C 1
ATOM 755 O O . GLU A 1 96 ? 9.376 -7.589 -12.164 1.00 83.19 96 GLU A O 1
ATOM 760 N N . LEU A 1 97 ? 9.053 -9.041 -10.473 1.00 83.50 97 LEU A N 1
ATOM 761 C CA . LEU A 1 97 ? 8.339 -8.114 -9.610 1.00 83.50 97 LEU A CA 1
ATOM 762 C C . LEU A 1 97 ? 9.120 -7.935 -8.313 1.00 83.50 97 LEU A C 1
ATOM 764 O O . LEU A 1 97 ? 9.496 -8.911 -7.662 1.00 83.50 97 LEU A O 1
ATOM 768 N N . SER A 1 98 ? 9.291 -6.682 -7.911 1.00 83.62 98 SER A N 1
ATOM 769 C CA . SER A 1 98 ? 9.657 -6.324 -6.550 1.00 83.62 98 SER A CA 1
ATOM 770 C C . SER A 1 98 ? 8.387 -6.047 -5.755 1.00 83.62 98 SER A C 1
ATOM 772 O O . SER A 1 98 ? 7.506 -5.310 -6.206 1.00 83.62 98 SER A O 1
ATOM 774 N N . ILE A 1 99 ? 8.299 -6.642 -4.568 1.00 88.94 99 ILE A N 1
ATOM 775 C CA . ILE A 1 99 ? 7.213 -6.397 -3.623 1.00 88.94 99 ILE A CA 1
ATOM 776 C C . ILE A 1 99 ? 7.776 -5.547 -2.493 1.00 88.94 99 ILE A C 1
ATOM 778 O O . ILE A 1 99 ? 8.683 -5.972 -1.773 1.00 88.94 99 ILE A O 1
ATOM 782 N N . CYS A 1 100 ? 7.230 -4.346 -2.323 1.00 89.06 100 CYS A N 1
ATOM 783 C CA . CYS A 1 100 ? 7.522 -3.514 -1.164 1.00 89.06 100 CYS A CA 1
ATOM 784 C C . CYS A 1 100 ? 6.309 -3.482 -0.241 1.00 89.06 100 CYS A C 1
ATOM 786 O O . CYS A 1 100 ? 5.171 -3.378 -0.693 1.00 89.06 100 CYS A O 1
ATOM 788 N N . THR A 1 101 ? 6.566 -3.538 1.062 1.00 95.06 101 THR A N 1
ATOM 789 C CA . THR A 1 101 ? 5.523 -3.528 2.088 1.00 95.06 101 THR A CA 1
ATOM 790 C C . THR A 1 101 ? 5.843 -2.514 3.168 1.00 95.06 101 THR A C 1
ATOM 792 O O . THR A 1 101 ? 7.012 -2.268 3.471 1.00 95.06 101 THR A O 1
ATOM 795 N N . GLY A 1 102 ? 4.818 -2.004 3.836 1.00 94.50 102 GLY A N 1
ATOM 796 C CA . GLY A 1 102 ? 4.996 -1.189 5.029 1.00 94.50 102 GLY A CA 1
ATOM 797 C C . GLY A 1 102 ? 3.739 -1.133 5.876 1.00 94.50 102 GLY A C 1
ATOM 798 O O . GLY A 1 102 ? 2.746 -1.796 5.586 1.00 94.50 102 GLY A O 1
ATOM 799 N N . SER A 1 103 ? 3.784 -0.332 6.934 1.00 97.00 103 SER A N 1
ATOM 800 C CA . SER A 1 103 ? 2.638 -0.086 7.811 1.00 97.00 103 SER A CA 1
ATOM 801 C C . SER A 1 103 ? 2.117 1.333 7.629 1.00 97.00 103 SER A C 1
ATOM 803 O O . SER A 1 103 ? 2.848 2.226 7.195 1.00 97.00 103 SER A O 1
ATOM 805 N N . TRP A 1 104 ? 0.846 1.545 7.950 1.00 95.62 104 TRP A N 1
ATOM 806 C CA . TRP A 1 104 ? 0.206 2.854 7.879 1.00 95.62 104 TRP A CA 1
ATOM 807 C C . TRP A 1 104 ? -0.783 3.047 9.027 1.00 95.62 104 TRP A C 1
ATOM 809 O O . TRP A 1 104 ? -1.324 2.083 9.571 1.00 95.62 104 TRP A O 1
ATOM 819 N N . GLU A 1 105 ? -1.048 4.313 9.349 1.00 95.94 105 GLU A N 1
ATOM 820 C CA . GLU A 1 105 ? -2.079 4.723 10.299 1.00 95.94 105 GLU A CA 1
ATOM 821 C C . GLU A 1 105 ? -2.871 5.904 9.721 1.00 95.94 105 GLU A C 1
ATOM 823 O O . GLU A 1 105 ? -2.299 6.799 9.097 1.00 95.94 105 GLU A O 1
ATOM 828 N N . MET A 1 106 ? -4.195 5.908 9.897 1.00 92.19 106 MET A N 1
ATOM 829 C CA . MET A 1 106 ? -5.065 7.018 9.496 1.00 92.19 106 MET A CA 1
ATOM 830 C C . MET A 1 106 ? -6.074 7.336 10.599 1.00 92.19 106 MET A C 1
ATOM 832 O O . MET A 1 106 ? -6.867 6.481 11.000 1.00 92.19 106 MET A O 1
ATOM 836 N N . ALA A 1 107 ? -6.094 8.591 11.038 1.00 89.31 107 ALA A N 1
ATOM 837 C CA . ALA A 1 107 ? -7.159 9.128 11.875 1.00 89.31 107 ALA A CA 1
ATOM 838 C C . ALA A 1 107 ? -8.287 9.688 10.997 1.00 89.31 107 ALA A C 1
ATOM 840 O O . ALA A 1 107 ? -8.043 10.188 9.895 1.00 89.31 107 ALA A O 1
ATOM 841 N N . ARG A 1 108 ? -9.531 9.624 11.482 1.00 73.25 108 ARG A N 1
ATOM 842 C CA . ARG A 1 108 ? -10.598 10.439 10.884 1.00 73.25 108 ARG A CA 1
ATOM 843 C C . ARG A 1 108 ? -10.378 11.896 11.320 1.00 73.25 108 ARG A C 1
ATOM 845 O O . ARG A 1 108 ? -10.070 12.088 12.495 1.00 73.25 108 ARG A O 1
ATOM 852 N N . PRO A 1 109 ? -10.492 12.877 10.409 1.00 59.97 109 PRO A N 1
ATOM 853 C CA . PRO A 1 109 ? -10.463 14.288 10.780 1.00 59.97 109 PRO A CA 1
ATOM 854 C C . PRO A 1 109 ? -11.641 14.668 11.684 1.00 59.97 109 PRO A C 1
ATOM 856 O O . PRO A 1 109 ? -12.680 13.962 11.642 1.00 59.97 109 PRO A O 1
#